Protein AF-A0A3Q3QM32-F1 (afdb_monomer_lite)

pLDDT: mean 94.38, std 8.64, range [55.81, 98.56]

Secondary structure (DSSP, 8-state):
----TTHHHHHHHHHHHHHHHHHHHHHHHHHHHHHHH-HHHHHHHHHH-HHHHHHHHHHHHHTT--SHHHHHHHHHH--

Structure (mmCIF, N/CA/C/O backbone):
data_AF-A0A3Q3QM32-F1
#
_entry.id   AF-A0A3Q3QM32-F1
#
loop_
_atom_site.group_PDB
_atom_site.id
_atom_site.type_symbol
_atom_site.label_atom_id
_atom_site.label_alt_id
_atom_site.label_comp_id
_atom_site.label_asym_id
_atom_site.label_entity_id
_atom_site.label_seq_id
_atom_site.pdbx_PDB_ins_code
_atom_site.Cartn_x
_atom_site.Cartn_y
_atom_site.Cartn_z
_atom_site.occupancy
_atom_site.B_iso_or_equiv
_atom_site.auth_seq_id
_atom_site.auth_comp_id
_atom_site.auth_asym_id
_atom_site.auth_atom_id
_atom_site.pdbx_PDB_model_num
ATOM 1 N N . MET A 1 1 ? 23.512 -17.358 -38.657 1.00 62.03 1 MET A N 1
ATOM 2 C CA . MET A 1 1 ? 22.440 -16.353 -38.466 1.00 62.03 1 MET A CA 1
ATOM 3 C C . MET A 1 1 ? 23.102 -15.006 -38.221 1.00 62.03 1 MET A C 1
ATOM 5 O O . MET A 1 1 ? 24.042 -14.986 -37.433 1.00 62.03 1 MET A O 1
ATOM 9 N N . PRO A 1 2 ? 22.693 -13.921 -38.897 1.00 64.56 2 PRO A N 1
ATOM 10 C CA . PRO A 1 2 ? 23.261 -12.598 -38.647 1.00 64.56 2 PRO A CA 1
ATOM 11 C C . PRO A 1 2 ? 22.960 -12.163 -37.198 1.00 64.56 2 PRO A C 1
ATOM 13 O O . PRO A 1 2 ? 21.879 -12.483 -36.691 1.00 64.56 2 PRO A O 1
ATOM 16 N N . PRO A 1 3 ? 23.892 -11.482 -36.505 1.00 67.56 3 PRO A N 1
ATOM 17 C CA . PRO A 1 3 ? 23.667 -11.028 -35.136 1.00 67.56 3 PRO A CA 1
ATOM 18 C C . PRO A 1 3 ? 22.479 -10.062 -35.112 1.00 67.56 3 PRO A C 1
ATOM 20 O O . PRO A 1 3 ? 22.460 -9.101 -35.874 1.00 67.56 3 PRO A O 1
ATOM 23 N N . LYS A 1 4 ? 21.481 -10.316 -34.255 1.00 75.12 4 LYS A N 1
ATOM 24 C CA . LYS A 1 4 ? 20.350 -9.400 -34.039 1.00 75.12 4 LYS A CA 1
ATOM 25 C C . LYS A 1 4 ? 20.859 -8.199 -33.231 1.00 75.12 4 LYS A C 1
ATOM 27 O O . LYS A 1 4 ? 21.059 -8.338 -32.023 1.00 75.12 4 LYS A O 1
ATOM 32 N N . PRO A 1 5 ? 21.055 -7.017 -33.840 1.00 76.94 5 PRO A N 1
ATOM 33 C CA . PRO A 1 5 ? 21.799 -5.931 -33.199 1.00 76.94 5 PRO A CA 1
ATOM 34 C C . PRO A 1 5 ? 21.076 -5.345 -31.975 1.00 76.94 5 PRO A C 1
ATOM 36 O O . PRO A 1 5 ? 21.711 -4.785 -31.087 1.00 76.94 5 PRO A O 1
ATOM 39 N N . LEU A 1 6 ? 19.754 -5.521 -31.888 1.00 88.56 6 LEU A N 1
ATOM 40 C CA . LEU A 1 6 ? 18.912 -4.963 -30.823 1.00 88.56 6 LEU A CA 1
ATOM 41 C C . LEU A 1 6 ? 18.616 -5.942 -29.677 1.00 88.56 6 LEU A C 1
ATOM 43 O O . LEU A 1 6 ?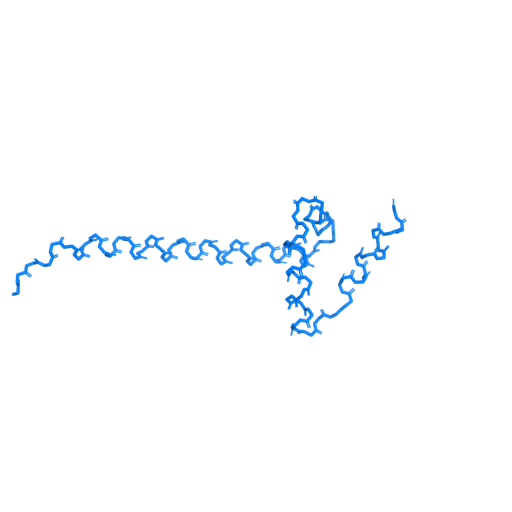 18.078 -5.541 -28.645 1.00 88.56 6 LEU A O 1
ATOM 47 N N . GLU A 1 7 ? 18.967 -7.220 -29.820 1.00 88.75 7 GLU A N 1
ATOM 48 C CA . GLU A 1 7 ? 18.635 -8.254 -28.833 1.00 88.75 7 GLU A CA 1
ATOM 49 C C . GLU A 1 7 ? 19.229 -7.987 -27.429 1.00 88.75 7 GLU A C 1
ATOM 51 O O . GLU A 1 7 ? 18.518 -8.170 -26.434 1.00 88.75 7 GLU A O 1
ATOM 56 N N . PRO A 1 8 ? 20.477 -7.490 -27.290 1.00 92.00 8 PRO A N 1
ATOM 57 C CA . PRO A 1 8 ? 21.040 -7.155 -25.981 1.00 92.00 8 PRO A CA 1
ATOM 58 C C . PRO A 1 8 ? 20.329 -5.978 -25.299 1.00 92.00 8 PRO A C 1
ATOM 60 O O . PRO A 1 8 ? 20.178 -5.978 -24.076 1.00 92.00 8 PRO A O 1
ATOM 63 N N . LEU A 1 9 ? 19.878 -4.986 -26.076 1.00 93.56 9 LEU A N 1
ATOM 64 C CA . LEU A 1 9 ? 19.140 -3.829 -25.563 1.00 93.56 9 LEU A CA 1
ATOM 65 C C . LEU A 1 9 ? 17.755 -4.252 -25.066 1.00 93.56 9 LEU A C 1
ATOM 67 O O . LEU A 1 9 ? 17.388 -3.936 -23.935 1.00 93.56 9 LEU A O 1
ATOM 71 N N . ALA A 1 10 ? 17.029 -5.036 -25.868 1.00 94.81 10 ALA A N 1
ATOM 72 C CA . ALA A 1 10 ? 15.714 -5.554 -25.503 1.00 94.81 10 ALA A CA 1
ATOM 73 C C . ALA A 1 10 ? 15.761 -6.360 -24.192 1.00 94.81 10 ALA A C 1
ATOM 7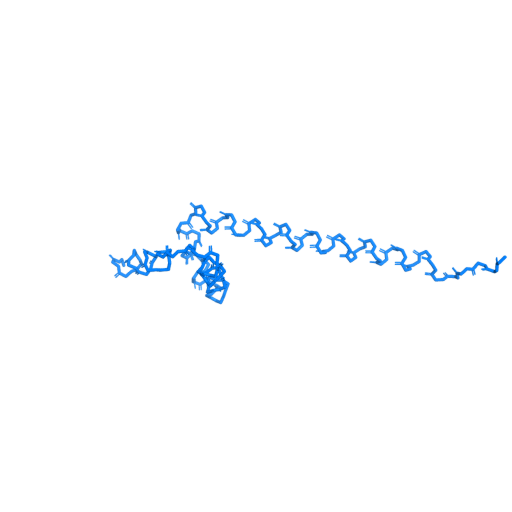5 O O . ALA A 1 10 ? 14.942 -6.143 -23.300 1.00 94.81 10 ALA A O 1
ATOM 76 N N . LYS A 1 11 ? 16.773 -7.223 -24.016 1.00 95.31 11 LYS A N 1
ATOM 77 C CA . LYS A 1 11 ? 16.967 -7.992 -22.772 1.00 95.31 11 LYS A CA 1
ATOM 78 C C . LYS A 1 11 ? 17.218 -7.100 -21.551 1.00 95.31 11 LYS A C 1
ATOM 80 O O . LYS A 1 11 ? 16.738 -7.419 -20.466 1.00 95.31 11 LYS A O 1
ATOM 85 N N . LYS A 1 12 ? 17.964 -5.999 -21.698 1.00 96.62 12 LYS A N 1
ATOM 86 C CA . LYS A 1 12 ? 18.196 -5.043 -20.599 1.00 96.62 12 LYS A CA 1
ATOM 87 C C . LYS A 1 12 ? 16.913 -4.313 -20.209 1.00 96.62 12 LYS A C 1
ATOM 89 O O . LYS A 1 12 ? 16.615 -4.233 -19.021 1.00 96.62 12 LYS A O 1
ATOM 94 N N . LEU A 1 13 ? 16.145 -3.842 -21.192 1.00 97.62 13 LEU A N 1
ATOM 95 C CA . LEU A 1 13 ? 14.871 -3.165 -20.946 1.00 97.62 13 LEU A CA 1
ATOM 96 C C . LEU A 1 13 ? 13.858 -4.100 -20.284 1.00 97.62 13 LEU A C 1
ATOM 98 O O . LEU A 1 13 ? 13.259 -3.725 -19.285 1.00 97.62 13 LEU A O 1
ATOM 102 N N . MET A 1 14 ? 13.741 -5.343 -20.758 1.00 97.19 14 MET A N 1
ATOM 103 C CA . MET A 1 14 ? 12.864 -6.342 -20.143 1.00 97.19 14 MET A CA 1
ATOM 104 C C . MET A 1 14 ? 13.209 -6.572 -18.666 1.00 97.19 14 MET A C 1
ATOM 106 O O . MET A 1 14 ? 12.326 -6.545 -17.818 1.00 97.19 14 MET A O 1
ATOM 110 N N . LYS A 1 15 ? 14.495 -6.746 -18.333 1.00 98.0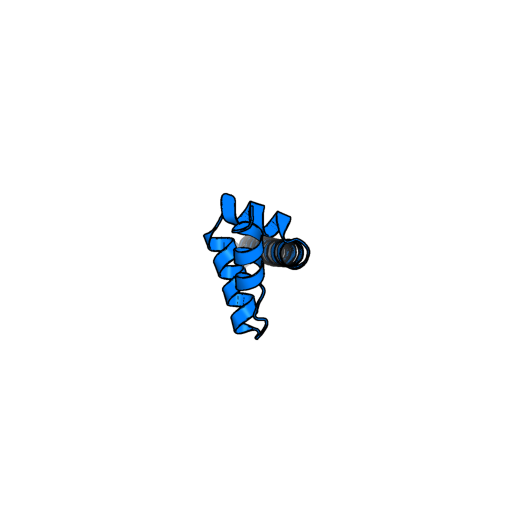0 15 LYS A N 1
ATOM 111 C CA . LYS A 1 15 ? 14.926 -6.900 -16.933 1.00 98.00 15 LYS A CA 1
ATOM 112 C C . LYS A 1 15 ? 14.598 -5.672 -16.086 1.00 98.00 15 LYS A C 1
ATOM 114 O O . LYS A 1 15 ? 14.205 -5.830 -14.936 1.00 98.00 15 LYS A O 1
ATOM 119 N N . ALA A 1 16 ? 14.760 -4.472 -16.641 1.00 98.06 16 ALA A N 1
ATOM 120 C CA . ALA A 1 16 ? 14.425 -3.234 -15.946 1.00 98.06 16 ALA A CA 1
ATOM 121 C C . ALA A 1 16 ? 12.917 -3.125 -15.675 1.00 98.06 16 ALA A C 1
ATOM 123 O O . ALA A 1 16 ? 12.533 -2.772 -14.564 1.00 98.06 16 ALA A O 1
ATOM 124 N N . VAL A 1 17 ? 12.075 -3.488 -16.649 1.00 98.50 17 VAL A N 1
ATOM 125 C CA . VAL A 1 17 ? 10.614 -3.531 -16.481 1.00 98.50 17 VAL A CA 1
ATOM 126 C C . VAL A 1 17 ? 10.228 -4.539 -15.402 1.00 98.50 17 VAL A C 1
ATOM 128 O O . VAL A 1 17 ? 9.521 -4.170 -14.474 1.00 98.50 17 VAL A O 1
ATOM 131 N N . ILE A 1 18 ? 10.773 -5.759 -15.443 1.00 98.38 18 ILE A N 1
ATOM 132 C CA . ILE A 1 18 ? 10.509 -6.779 -14.414 1.00 98.38 18 ILE A CA 1
ATOM 133 C C . ILE A 1 18 ? 10.923 -6.275 -13.026 1.00 98.38 18 ILE A C 1
ATOM 135 O O . ILE A 1 18 ? 10.179 -6.427 -12.062 1.00 98.38 18 ILE A O 1
ATOM 139 N N . ALA A 1 19 ? 12.100 -5.655 -12.903 1.00 98.44 19 ALA A N 1
ATOM 140 C CA . ALA A 1 19 ? 12.549 -5.101 -11.629 1.00 98.44 19 ALA A CA 1
ATOM 141 C C . ALA A 1 19 ? 11.606 -3.995 -11.124 1.00 98.44 19 ALA A C 1
ATOM 143 O O . ALA A 1 19 ? 11.294 -3.952 -9.934 1.00 98.44 19 ALA A O 1
ATOM 144 N N . LEU A 1 20 ? 11.125 -3.127 -12.019 1.00 98.50 20 LEU A N 1
ATOM 145 C CA . LEU A 1 20 ? 10.167 -2.074 -11.689 1.00 98.50 20 LEU A CA 1
ATOM 146 C C . LEU A 1 20 ? 8.817 -2.646 -11.237 1.00 98.50 20 LEU A C 1
ATOM 148 O O . LEU A 1 20 ? 8.279 -2.199 -10.226 1.00 98.50 20 LEU A O 1
ATOM 152 N N . GLU A 1 21 ? 8.299 -3.653 -11.939 1.00 9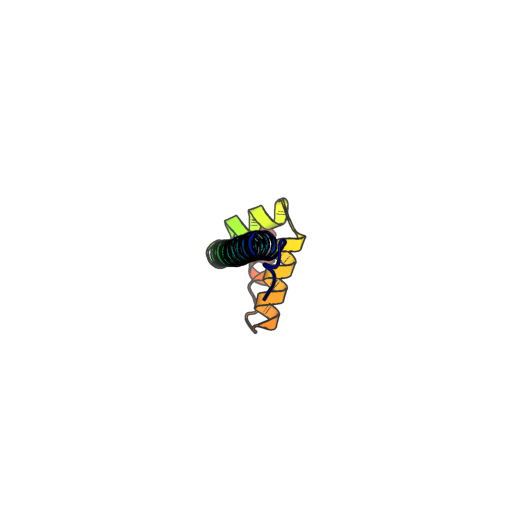8.31 21 GLU A N 1
ATOM 153 C CA . GLU A 1 21 ? 7.058 -4.344 -11.577 1.00 98.31 21 GLU A CA 1
ATOM 154 C C . GLU A 1 21 ? 7.171 -5.014 -10.206 1.00 98.31 21 GLU A C 1
ATOM 156 O O . GLU A 1 21 ? 6.296 -4.832 -9.360 1.00 98.31 21 GLU A O 1
ATOM 161 N N . LEU A 1 22 ? 8.278 -5.717 -9.941 1.00 98.56 22 LEU A N 1
ATOM 162 C CA . LEU A 1 22 ? 8.531 -6.336 -8.639 1.00 98.56 22 LEU A CA 1
ATOM 163 C C . LEU A 1 22 ? 8.574 -5.296 -7.516 1.00 98.56 22 LEU A C 1
ATOM 165 O O . LEU A 1 22 ? 7.949 -5.497 -6.476 1.00 98.56 22 LEU A O 1
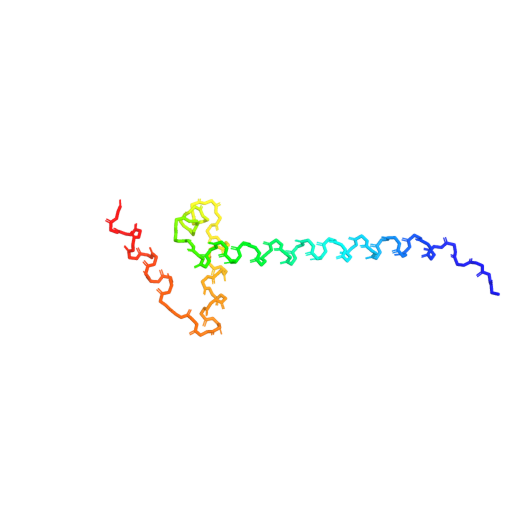ATOM 169 N N . MET A 1 23 ? 9.256 -4.165 -7.724 1.00 98.56 23 MET A N 1
ATOM 170 C CA . MET A 1 23 ? 9.262 -3.069 -6.749 1.00 98.56 23 MET A CA 1
ATOM 171 C C . MET A 1 23 ? 7.855 -2.504 -6.516 1.00 98.56 23 MET A C 1
ATOM 173 O O . MET A 1 23 ? 7.487 -2.250 -5.370 1.00 98.56 23 MET A O 1
ATOM 177 N N . GLY A 1 24 ? 7.053 -2.354 -7.574 1.00 98.25 24 GLY A N 1
ATOM 178 C CA . GLY A 1 24 ? 5.667 -1.898 -7.476 1.00 98.25 24 GLY A CA 1
ATOM 179 C C . GLY A 1 24 ? 4.787 -2.845 -6.658 1.00 98.25 24 GLY A C 1
ATOM 180 O O . GLY A 1 24 ? 4.099 -2.401 -5.738 1.00 98.25 24 GLY A O 1
ATOM 181 N N . VAL A 1 25 ? 4.851 -4.152 -6.936 1.00 98.06 25 VAL A N 1
ATOM 182 C CA . VAL A 1 25 ? 4.084 -5.179 -6.209 1.00 98.06 25 VAL A CA 1
ATOM 183 C C . VAL A 1 25 ? 4.499 -5.238 -4.739 1.00 98.06 25 VAL A C 1
ATOM 185 O O . VAL A 1 25 ? 3.638 -5.240 -3.859 1.00 98.06 25 VAL A O 1
ATOM 188 N N . LEU A 1 26 ? 5.805 -5.230 -4.455 1.00 98.31 26 LEU A N 1
ATOM 189 C CA . LEU A 1 26 ? 6.315 -5.226 -3.082 1.00 98.31 26 LEU A CA 1
ATOM 190 C C . LEU A 1 26 ? 5.893 -3.964 -2.323 1.00 98.31 26 LEU A C 1
ATOM 192 O O . LEU A 1 26 ? 5.486 -4.056 -1.165 1.00 98.31 26 LEU A O 1
ATOM 196 N N . GLY A 1 27 ? 5.936 -2.800 -2.974 1.00 98.19 27 GLY A N 1
ATOM 197 C CA . GLY A 1 27 ? 5.475 -1.541 -2.394 1.00 98.19 27 GLY A CA 1
ATOM 198 C C . GLY A 1 27 ? 3.982 -1.564 -2.062 1.00 98.19 27 GLY A C 1
ATOM 199 O O . GLY A 1 27 ? 3.596 -1.211 -0.948 1.00 98.19 27 GLY A O 1
ATOM 200 N N . ALA A 1 28 ? 3.145 -2.037 -2.990 1.00 97.50 28 ALA A N 1
ATOM 201 C CA . ALA A 1 28 ? 1.704 -2.163 -2.774 1.00 97.50 28 ALA A CA 1
ATOM 202 C C . ALA A 1 28 ? 1.373 -3.147 -1.640 1.00 97.50 28 ALA A C 1
ATOM 204 O O . ALA A 1 28 ? 0.536 -2.849 -0.787 1.00 97.50 28 ALA A O 1
ATOM 205 N N . TYR A 1 29 ? 2.064 -4.289 -1.581 1.00 97.31 29 TYR A N 1
ATOM 206 C CA . TYR A 1 29 ? 1.883 -5.267 -0.510 1.00 97.31 29 TYR A CA 1
ATOM 207 C C . TYR A 1 29 ? 2.343 -4.731 0.853 1.00 97.31 29 TYR A C 1
ATOM 209 O O . TYR A 1 29 ? 1.634 -4.876 1.848 1.00 97.31 29 TYR A O 1
ATOM 217 N N . GLY A 1 30 ? 3.489 -4.046 0.904 1.00 97.94 30 GLY A N 1
ATOM 218 C CA . GLY A 1 30 ? 3.974 -3.394 2.122 1.00 97.94 30 GLY A CA 1
ATOM 219 C C . GLY A 1 30 ? 2.998 -2.335 2.640 1.00 97.94 30 GLY A C 1
ATOM 220 O O . GLY A 1 30 ? 2.688 -2.310 3.831 1.00 97.94 30 GLY A O 1
ATOM 221 N N . LEU A 1 31 ? 2.449 -1.514 1.740 1.00 97.81 31 LEU A N 1
ATOM 222 C CA . LEU A 1 31 ? 1.405 -0.546 2.072 1.00 97.81 31 LEU A CA 1
ATOM 223 C C . LEU A 1 31 ? 0.161 -1.235 2.646 1.00 97.81 31 LEU A C 1
ATOM 225 O O . LEU A 1 31 ? -0.343 -0.816 3.689 1.00 97.81 31 LEU A O 1
ATOM 229 N N . PHE A 1 32 ? -0.305 -2.308 2.001 1.00 97.19 32 PHE A N 1
ATOM 230 C CA . PHE A 1 32 ? -1.451 -3.082 2.470 1.00 97.19 32 PHE A CA 1
ATOM 231 C C . PHE A 1 32 ? -1.225 -3.632 3.884 1.00 97.19 32 PHE A C 1
ATOM 233 O O . PHE A 1 32 ? -2.087 -3.471 4.747 1.00 97.19 32 PHE A O 1
ATOM 240 N N . LEU A 1 33 ? -0.051 -4.211 4.160 1.00 97.88 33 LEU A N 1
ATOM 241 C CA . LEU A 1 33 ? 0.295 -4.721 5.490 1.00 97.88 33 LEU A CA 1
ATOM 242 C C . LEU A 1 33 ? 0.299 -3.624 6.561 1.00 97.88 33 LEU A C 1
ATOM 244 O O . LEU A 1 33 ? -0.230 -3.841 7.654 1.00 97.88 33 LEU A O 1
ATOM 248 N N . MET A 1 34 ? 0.858 -2.447 6.261 1.00 97.94 34 MET A N 1
ATOM 249 C CA . MET A 1 34 ? 0.851 -1.314 7.195 1.00 97.94 34 MET A CA 1
ATOM 250 C C . MET A 1 34 ? -0.574 -0.837 7.494 1.00 97.94 34 MET A C 1
ATOM 252 O O . MET A 1 34 ? -0.912 -0.595 8.653 1.00 97.94 34 MET A O 1
ATOM 256 N N . MET A 1 35 ? -1.431 -0.754 6.472 1.00 97.75 35 MET A N 1
ATOM 257 C CA . MET A 1 35 ? -2.836 -0.373 6.641 1.00 97.75 35 MET A CA 1
ATOM 258 C C . MET A 1 35 ? -3.629 -1.418 7.430 1.00 97.75 35 MET A C 1
ATOM 260 O O . MET A 1 35 ? -4.410 -1.051 8.308 1.00 97.75 35 MET A O 1
ATOM 264 N N . ASN A 1 36 ? -3.387 -2.704 7.177 1.00 96.88 36 ASN A N 1
ATOM 265 C CA . ASN A 1 36 ? -4.046 -3.790 7.896 1.00 96.88 36 ASN A CA 1
ATOM 266 C C . ASN A 1 36 ? -3.637 -3.845 9.374 1.00 96.88 36 ASN A C 1
ATOM 268 O O . ASN A 1 36 ? -4.456 -4.140 10.239 1.00 96.88 36 ASN A O 1
ATOM 272 N N . SER A 1 37 ? -2.385 -3.502 9.678 1.00 96.94 37 SER A N 1
ATOM 273 C CA . SER A 1 37 ? -1.843 -3.609 11.037 1.00 96.94 37 SER A CA 1
ATOM 274 C C . SER A 1 37 ? -2.141 -2.392 11.919 1.00 96.94 37 SER A C 1
ATOM 276 O O . SER A 1 37 ? -2.176 -2.524 13.139 1.00 96.94 37 SER A O 1
ATOM 278 N N . SER A 1 38 ? -2.337 -1.198 11.343 1.00 97.50 38 SER A N 1
ATOM 279 C CA . SER A 1 38 ? -2.468 0.045 12.116 1.00 97.50 38 SER A CA 1
ATOM 280 C C . SER A 1 38 ? -3.614 0.931 11.631 1.00 97.50 38 SER A C 1
ATOM 282 O O . SER A 1 38 ? -3.653 1.382 10.483 1.00 97.50 38 SER A O 1
ATOM 284 N N . ARG A 1 39 ? -4.536 1.251 12.547 1.00 96.69 39 ARG A N 1
ATOM 285 C CA . ARG A 1 39 ? -5.590 2.251 12.313 1.00 96.69 39 ARG A CA 1
ATOM 286 C C . ARG A 1 39 ? -5.023 3.670 12.198 1.00 96.69 39 ARG A C 1
ATOM 288 O O . ARG A 1 39 ? -5.503 4.447 11.377 1.00 96.69 39 ARG A O 1
ATOM 295 N N . ASP A 1 40 ? -3.981 4.010 12.951 1.00 96.62 40 ASP A N 1
ATOM 296 C CA . ASP A 1 40 ? -3.357 5.342 12.888 1.00 96.62 40 ASP A CA 1
ATOM 297 C C . ASP A 1 40 ? -2.675 5.585 11.542 1.00 96.62 40 ASP A C 1
ATOM 299 O O . ASP A 1 40 ? -2.761 6.674 10.962 1.00 96.62 40 ASP A O 1
ATOM 303 N N . PHE A 1 41 ? -2.060 4.539 10.988 1.00 97.62 41 PHE A N 1
ATOM 304 C CA . PHE A 1 41 ? -1.530 4.592 9.635 1.00 97.62 41 PHE A CA 1
ATOM 305 C C . PHE A 1 41 ? -2.656 4.812 8.618 1.00 97.62 41 PHE A C 1
ATOM 307 O O . PHE A 1 41 ? -2.557 5.715 7.786 1.00 97.62 41 PHE A O 1
ATOM 314 N N . ARG A 1 42 ? -3.778 4.087 8.737 1.00 97.94 42 ARG A N 1
ATOM 315 C CA . ARG A 1 42 ? -4.977 4.338 7.915 1.00 97.94 42 ARG A CA 1
ATOM 316 C C . ARG A 1 42 ? -5.502 5.768 8.057 1.00 97.94 42 ARG A C 1
ATOM 318 O O . ARG A 1 42 ? -5.858 6.367 7.049 1.00 97.94 42 ARG A O 1
ATOM 325 N N . SER A 1 43 ? -5.474 6.358 9.253 1.00 97.44 43 SER A N 1
ATOM 326 C CA . SER A 1 43 ? -5.854 7.764 9.483 1.00 97.44 43 SER A CA 1
ATOM 327 C C . SER A 1 43 ? -4.914 8.741 8.769 1.00 97.44 43 SER A C 1
ATOM 329 O O . SER A 1 43 ? -5.344 9.718 8.151 1.00 97.44 43 SER A O 1
ATOM 331 N N . THR A 1 44 ? -3.615 8.449 8.772 1.00 97.31 44 THR A N 1
ATOM 332 C CA . THR A 1 44 ? -2.622 9.233 8.027 1.00 97.31 44 THR A CA 1
ATOM 333 C C . THR A 1 44 ? -2.870 9.142 6.520 1.00 97.31 44 THR A C 1
ATOM 335 O O . THR A 1 44 ? -2.908 10.167 5.831 1.00 97.31 44 THR A O 1
ATOM 338 N N . VAL A 1 45 ? -3.124 7.934 6.006 1.00 97.75 45 VAL A N 1
ATOM 339 C CA . VAL A 1 45 ? -3.486 7.713 4.599 1.00 97.75 45 VAL A CA 1
ATOM 340 C C . VAL A 1 45 ? -4.809 8.404 4.262 1.00 97.75 45 VAL A C 1
ATOM 342 O O . VAL A 1 45 ? -4.874 9.055 3.229 1.00 97.75 45 VAL A O 1
ATOM 345 N N . LYS A 1 46 ? -5.823 8.389 5.138 1.00 97.06 46 LYS A N 1
ATOM 346 C CA . LYS A 1 46 ? -7.080 9.142 4.957 1.00 97.06 46 LYS A CA 1
ATOM 347 C C . LYS A 1 46 ? -6.816 10.619 4.683 1.00 97.06 46 LYS A C 1
ATOM 349 O O . LYS A 1 46 ? -7.386 11.190 3.759 1.00 97.06 46 LYS A O 1
ATOM 354 N N . ARG A 1 47 ? -5.964 11.239 5.506 1.00 96.69 47 ARG A N 1
ATOM 355 C CA . ARG A 1 47 ? -5.665 12.676 5.438 1.00 96.69 47 ARG A CA 1
ATOM 356 C C . ARG A 1 47 ? -4.862 13.041 4.194 1.00 96.69 47 ARG A C 1
ATOM 358 O O . ARG A 1 47 ? -5.076 14.110 3.633 1.00 96.69 47 ARG A O 1
ATOM 365 N N . ARG A 1 48 ? -3.923 12.184 3.778 1.00 97.31 48 ARG A N 1
ATOM 366 C CA . ARG A 1 48 ? -2.998 12.496 2.678 1.00 97.31 48 ARG A CA 1
ATOM 367 C C . ARG A 1 48 ? -3.453 11.964 1.319 1.00 97.31 48 ARG A C 1
ATOM 369 O O . ARG A 1 48 ? -3.268 12.642 0.315 1.00 97.31 48 ARG A O 1
ATOM 376 N N . PHE A 1 49 ? -4.023 10.766 1.295 1.00 97.25 49 PHE A N 1
ATOM 377 C CA . PHE A 1 49 ? -4.368 9.995 0.102 1.00 97.25 49 PHE A CA 1
ATOM 378 C C . PHE A 1 49 ? -5.704 9.243 0.288 1.00 97.25 49 PHE A C 1
ATOM 380 O O . PHE A 1 49 ? -5.729 8.009 0.330 1.00 97.25 49 PHE A O 1
ATOM 387 N N . PRO A 1 50 ? -6.841 9.955 0.381 1.00 96.62 50 PRO A N 1
ATOM 388 C CA . PRO A 1 50 ? -8.139 9.339 0.672 1.00 96.62 50 PRO A CA 1
ATOM 389 C C . PRO A 1 50 ? -8.568 8.291 -0.367 1.00 96.62 50 PRO A C 1
ATOM 391 O O . PRO A 1 50 ? -9.205 7.303 -0.015 1.00 96.62 50 PRO A O 1
ATOM 394 N N . SER A 1 51 ? -8.172 8.451 -1.633 1.00 98.00 51 SER A N 1
ATOM 395 C CA . SER A 1 51 ? -8.447 7.469 -2.689 1.00 98.00 51 SER A CA 1
ATOM 396 C C . SER A 1 51 ? -7.742 6.128 -2.462 1.00 98.00 51 SER A C 1
ATOM 398 O O . SER A 1 51 ? -8.317 5.084 -2.754 1.00 98.00 51 SER A O 1
ATOM 400 N N . ILE A 1 52 ? -6.526 6.134 -1.907 1.00 97.50 52 ILE A N 1
ATOM 401 C CA . ILE A 1 52 ? -5.785 4.907 -1.576 1.00 97.50 52 ILE A CA 1
ATOM 402 C C . ILE A 1 52 ? -6.484 4.167 -0.434 1.00 97.50 52 ILE A C 1
ATOM 404 O O . ILE A 1 52 ? -6.647 2.949 -0.493 1.00 97.50 52 ILE A O 1
ATOM 408 N N . LEU A 1 53 ? -6.941 4.906 0.581 1.00 98.25 53 LEU A N 1
ATOM 409 C CA . LEU A 1 53 ? -7.715 4.326 1.675 1.00 98.25 53 LEU A CA 1
ATOM 410 C C . LEU A 1 53 ? -9.016 3.684 1.182 1.00 98.25 53 LEU A C 1
ATOM 412 O O . LEU A 1 53 ? -9.369 2.589 1.610 1.00 98.25 53 LEU A O 1
ATOM 416 N N . GLU A 1 54 ? -9.684 4.326 0.230 1.00 98.00 54 GLU A N 1
ATOM 417 C CA . GLU A 1 54 ? -10.908 3.798 -0.364 1.00 98.00 54 GLU A CA 1
ATOM 418 C C . GLU A 1 54 ? -10.674 2.504 -1.159 1.00 98.00 54 GLU A C 1
ATOM 420 O O . GLU A 1 54 ? -11.466 1.565 -1.067 1.00 98.00 54 GLU A O 1
ATOM 425 N N . VAL A 1 55 ? -9.564 2.412 -1.901 1.00 98.06 55 VAL A N 1
ATOM 426 C CA . VAL A 1 55 ? -9.166 1.169 -2.583 1.00 98.06 55 VAL A CA 1
ATOM 427 C C . VAL A 1 55 ? -8.894 0.058 -1.572 1.00 98.06 55 VAL A C 1
ATOM 429 O O . VAL A 1 55 ? -9.319 -1.076 -1.790 1.00 98.06 55 VAL A O 1
ATOM 432 N N . TYR A 1 56 ? -8.231 0.366 -0.457 1.00 98.19 56 TYR A N 1
ATOM 433 C CA . TYR A 1 56 ? -7.991 -0.602 0.611 1.00 98.19 56 TYR A CA 1
ATOM 434 C C . TYR A 1 56 ? -9.299 -1.144 1.203 1.00 98.19 56 TYR A C 1
ATOM 436 O O . TYR A 1 56 ? -9.435 -2.361 1.337 1.00 98.19 56 TYR A O 1
ATOM 444 N N . TYR A 1 57 ? -10.277 -0.281 1.502 1.00 98.38 57 TYR A N 1
ATOM 445 C CA . TYR A 1 57 ? -11.582 -0.732 1.994 1.00 98.38 57 TYR A CA 1
ATOM 446 C C . TYR A 1 57 ? -12.284 -1.625 0.975 1.00 98.38 57 TYR A C 1
ATOM 448 O O . TYR A 1 57 ? -12.602 -2.766 1.295 1.00 98.38 57 TYR A O 1
ATOM 456 N N . LYS A 1 58 ? -12.422 -1.168 -0.275 1.00 98.06 58 LYS A N 1
ATOM 457 C CA . LYS A 1 58 ? -13.083 -1.948 -1.331 1.00 98.06 58 LYS A CA 1
ATOM 458 C C . LYS A 1 58 ? -12.415 -3.293 -1.581 1.00 98.06 58 LYS A C 1
ATOM 460 O O . LYS A 1 58 ? -13.102 -4.283 -1.788 1.00 98.06 58 LYS A O 1
ATOM 465 N N . SER A 1 59 ? -11.085 -3.342 -1.539 1.00 96.81 59 SER A N 1
ATOM 466 C CA . SER A 1 59 ? -10.340 -4.589 -1.736 1.00 96.81 59 SER A CA 1
ATOM 467 C C . SER A 1 59 ? -10.622 -5.601 -0.621 1.00 96.81 59 SER A C 1
ATOM 469 O O . SER A 1 59 ? -10.806 -6.780 -0.906 1.00 96.81 59 SER A O 1
ATOM 471 N N . ASN A 1 60 ? -10.703 -5.149 0.636 1.00 97.94 60 ASN A N 1
ATOM 472 C CA . ASN A 1 60 ? -11.070 -6.007 1.767 1.00 97.94 60 ASN A CA 1
ATOM 473 C C . ASN A 1 60 ? -12.540 -6.443 1.694 1.00 97.94 60 ASN A C 1
ATOM 475 O O . ASN A 1 60 ? -12.834 -7.621 1.866 1.00 97.94 60 ASN A O 1
ATOM 479 N N . GLU A 1 61 ? -13.448 -5.531 1.346 1.00 97.62 61 GLU A N 1
ATOM 480 C CA . GLU A 1 61 ? -14.877 -5.823 1.172 1.00 97.62 61 GLU A CA 1
ATOM 481 C C . GLU A 1 61 ? -15.121 -6.832 0.041 1.00 97.62 61 GLU A C 1
ATOM 483 O O . GLU A 1 61 ? -15.940 -7.738 0.180 1.00 97.62 61 GLU A O 1
ATOM 488 N N . TRP A 1 62 ? -14.381 -6.727 -1.066 1.00 97.88 62 TRP A N 1
ATOM 489 C CA . TRP A 1 62 ? -14.403 -7.714 -2.151 1.00 97.88 62 TRP A CA 1
ATOM 490 C C . TRP A 1 62 ? -13.836 -9.070 -1.730 1.00 97.88 62 TRP A C 1
ATOM 492 O O . TRP A 1 62 ? -14.294 -10.097 -2.224 1.00 97.88 62 TRP A O 1
ATOM 502 N N . ALA A 1 63 ? -12.879 -9.086 -0.802 1.00 97.00 63 ALA A N 1
ATOM 503 C CA . ALA A 1 63 ? -12.365 -10.307 -0.188 1.00 97.00 63 ALA A CA 1
ATOM 504 C C . ALA A 1 63 ? -13.275 -10.856 0.934 1.00 97.00 63 ALA A C 1
ATOM 506 O O . ALA A 1 63 ? -12.932 -11.860 1.556 1.00 97.00 63 ALA A O 1
ATOM 507 N N . GLY A 1 64 ? -14.422 -10.219 1.201 1.00 97.69 64 GLY A N 1
ATOM 508 C CA . GLY A 1 64 ? -15.378 -10.630 2.232 1.00 97.69 64 GLY A CA 1
ATOM 509 C C . GLY A 1 64 ? -15.019 -10.186 3.655 1.00 97.69 64 GLY A C 1
ATOM 510 O O . GLY A 1 64 ? -15.641 -10.641 4.614 1.00 97.69 64 GLY A O 1
ATOM 511 N N . VAL A 1 65 ? -14.027 -9.309 3.814 1.00 97.06 65 VAL A N 1
ATOM 512 C CA . VAL A 1 65 ? -13.618 -8.743 5.104 1.00 97.06 65 VAL A CA 1
ATOM 513 C C . VAL A 1 65 ? -14.310 -7.391 5.298 1.00 97.06 65 VAL A C 1
ATOM 515 O O . VAL A 1 65 ? -13.881 -6.370 4.763 1.00 97.06 65 VAL A O 1
ATOM 518 N N . TYR A 1 66 ? -15.391 -7.394 6.076 1.00 96.50 66 TYR A N 1
ATOM 519 C CA . TYR A 1 66 ? -16.226 -6.218 6.356 1.00 96.50 66 TYR A CA 1
ATOM 520 C C . TYR A 1 66 ? -15.968 -5.635 7.756 1.00 96.50 66 TYR A C 1
ATOM 522 O O . TYR A 1 66 ? -15.307 -6.257 8.587 1.00 96.50 66 TYR A O 1
ATOM 530 N N . GLY A 1 67 ? -16.487 -4.433 8.033 1.00 96.25 67 GLY A N 1
ATOM 531 C CA . GLY A 1 67 ? -16.427 -3.788 9.354 1.00 96.25 67 GLY A CA 1
ATOM 532 C C . GLY A 1 67 ? -15.194 -2.909 9.582 1.00 96.25 67 GLY A C 1
ATOM 533 O O . GLY A 1 67 ? -15.155 -2.113 10.520 1.00 96.25 67 GLY A O 1
ATOM 534 N N . ILE A 1 68 ? -14.177 -3.021 8.722 1.00 97.25 68 ILE A N 1
ATOM 535 C CA . ILE A 1 68 ? -12.948 -2.223 8.811 1.00 97.25 68 ILE A CA 1
ATOM 536 C C . ILE A 1 68 ? -13.246 -0.737 8.562 1.00 97.25 68 ILE A C 1
ATOM 538 O O . ILE A 1 68 ? -12.742 0.122 9.286 1.00 97.25 68 ILE A O 1
ATOM 542 N N . ARG A 1 69 ? -14.058 -0.441 7.541 1.00 97.31 69 ARG A N 1
ATOM 543 C CA . ARG A 1 69 ? -14.449 0.921 7.163 1.00 97.31 69 ARG A CA 1
ATOM 544 C C . ARG A 1 69 ? -15.302 1.554 8.256 1.00 97.31 69 ARG A C 1
ATOM 546 O O . ARG A 1 69 ? -14.997 2.652 8.712 1.00 97.31 69 ARG A O 1
ATOM 553 N N . GLU A 1 70 ? -16.342 0.854 8.687 1.00 97.00 70 GLU A N 1
ATOM 554 C CA . GLU A 1 70 ? -17.288 1.318 9.701 1.00 97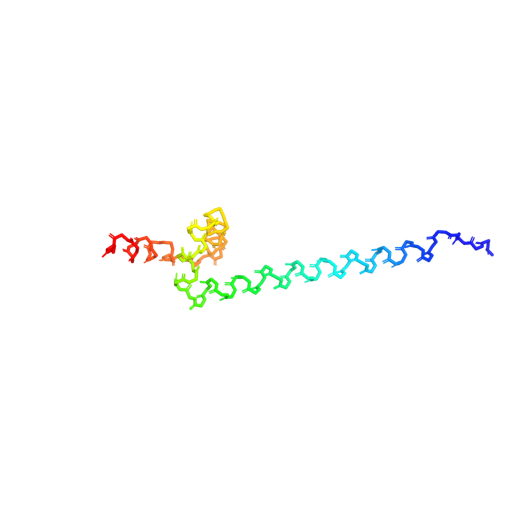.00 70 GLU A CA 1
ATOM 555 C C . GLU A 1 70 ? -16.561 1.600 11.017 1.00 97.00 70 GLU A C 1
ATOM 557 O O . GLU A 1 70 ? -16.643 2.711 11.537 1.00 97.00 70 GLU A O 1
ATOM 562 N N . GLY A 1 71 ? -15.745 0.651 11.490 1.00 97.19 71 GLY A N 1
ATOM 563 C CA . GLY A 1 71 ? -14.997 0.805 12.737 1.00 97.19 71 GLY A CA 1
ATOM 564 C C . GLY A 1 71 ? -13.956 1.928 12.699 1.00 97.19 71 GLY A C 1
ATOM 565 O O . GLY A 1 71 ? -13.655 2.530 13.730 1.00 97.19 71 GLY A O 1
ATOM 566 N N . ASP A 1 72 ? -13.400 2.240 11.529 1.00 96.94 72 ASP A N 1
ATOM 567 C CA . ASP A 1 72 ? -12.538 3.410 11.365 1.00 96.94 72 ASP A CA 1
ATOM 568 C C . ASP A 1 72 ? -13.336 4.719 11.381 1.00 96.94 72 ASP A C 1
ATOM 570 O O . ASP A 1 72 ? -12.925 5.677 12.036 1.00 96.94 72 ASP A O 1
ATOM 574 N N . HIS A 1 73 ? -14.480 4.777 10.694 1.00 95.62 73 HIS A N 1
ATOM 575 C CA . HIS A 1 73 ? -15.349 5.954 10.718 1.00 95.62 73 HIS A CA 1
ATOM 576 C C . HIS A 1 73 ? -15.859 6.257 12.122 1.00 95.62 73 HIS A C 1
ATOM 578 O O . HIS A 1 73 ? -15.788 7.410 12.539 1.00 95.62 73 HIS A O 1
ATOM 584 N N . GLU A 1 74 ? -16.302 5.241 12.858 1.00 96.06 74 GLU A N 1
ATOM 585 C CA . GLU A 1 74 ? -16.718 5.376 14.251 1.00 96.06 74 GLU A CA 1
ATOM 586 C C . GLU A 1 74 ? -15.575 5.931 15.104 1.00 96.06 74 GLU A C 1
ATOM 588 O O . GLU A 1 74 ? -15.725 6.995 15.708 1.00 96.06 74 GLU A O 1
ATOM 593 N N . ALA A 1 75 ? -14.402 5.289 15.066 1.00 95.62 75 ALA A N 1
ATOM 594 C CA . ALA A 1 75 ? -13.238 5.702 15.849 1.00 95.62 75 ALA A CA 1
ATOM 595 C C . ALA A 1 75 ? -12.776 7.133 15.536 1.00 95.62 75 ALA A C 1
ATOM 597 O O . ALA A 1 75 ? -12.313 7.842 16.424 1.00 95.62 75 ALA A O 1
ATOM 598 N N . TRP A 1 76 ? -12.892 7.571 14.282 1.00 94.19 76 TRP A N 1
ATOM 599 C CA . TRP A 1 76 ? -12.503 8.923 13.874 1.00 94.19 76 TRP A CA 1
ATOM 600 C C . TRP A 1 76 ? -13.616 9.964 13.995 1.00 94.19 76 TRP A C 1
ATOM 602 O O . TRP A 1 76 ? -13.332 11.143 13.814 1.00 94.19 76 TRP A O 1
ATOM 612 N N . SER A 1 77 ? -14.861 9.552 14.231 1.00 89.62 77 SER A N 1
ATOM 613 C CA . SER A 1 77 ? -15.995 10.457 14.472 1.00 89.62 77 SER A CA 1
ATOM 614 C C . SER A 1 77 ? -16.167 10.810 15.949 1.00 89.62 77 SER A C 1
ATOM 616 O O . SER A 1 77 ? -16.749 11.840 16.269 1.00 89.62 77 SER A O 1
ATOM 618 N N . GLN A 1 78 ? -15.655 9.962 16.845 1.00 76.25 78 GLN A N 1
ATOM 619 C CA . GLN A 1 78 ? -15.695 10.151 18.299 1.00 76.25 78 GLN A CA 1
ATOM 620 C C . GLN A 1 78 ? -14.554 11.036 18.829 1.00 76.25 78 GLN A C 1
ATOM 622 O O . GLN A 1 78 ? -14.355 11.125 20.040 1.00 76.25 78 GLN A O 1
ATOM 627 N N . ASN A 1 79 ? -13.793 11.668 17.937 1.00 55.81 79 ASN A N 1
ATOM 628 C CA . ASN A 1 79 ? -12.570 12.402 18.241 1.00 55.81 79 ASN A CA 1
ATOM 629 C C . ASN A 1 79 ? -12.524 13.729 17.482 1.00 55.81 79 ASN A C 1
ATOM 631 O O . ASN A 1 79 ? -11.702 14.581 17.885 1.00 55.81 79 ASN A O 1
#

Foldseek 3Di:
DPDPPCVVVVVVVVVVVVVVVVVVVVVLVVLLVVVVVDLVSLVVCCVVPVVNSVVSQVVCVVVVNDDSVVVSCVVVVVD

Organism: Monopterus albus (NCBI:txid43700)

InterPro domains:
  IPR037764 Protein CEBPZOS [PTHR38001] (4-78)

Sequence (79 aa):
MPPKPLEPLAKKLMKAVIALELMGVLGAYGLFLMMNSSRDFRSTVKRRFPSILEVYYKSNEWAGVYGIREGDHEAWSQN

Radius of gyration: 20.07 Å; chains: 1; bounding box: 41×29×57 Å